Protein AF-A0A356PAW9-F1 (afdb_monomer)

pLDDT: mean 76.24, std 11.35, range [52.81, 92.94]

Mean predicted aligned error: 7.96 Å

Structure (mmCIF, N/CA/C/O backbone):
data_AF-A0A356PAW9-F1
#
_entry.id   AF-A0A356PAW9-F1
#
loop_
_atom_site.group_PDB
_atom_site.id
_atom_site.type_symbol
_atom_site.label_atom_id
_atom_site.label_alt_id
_atom_site.label_comp_id
_atom_site.label_asym_id
_atom_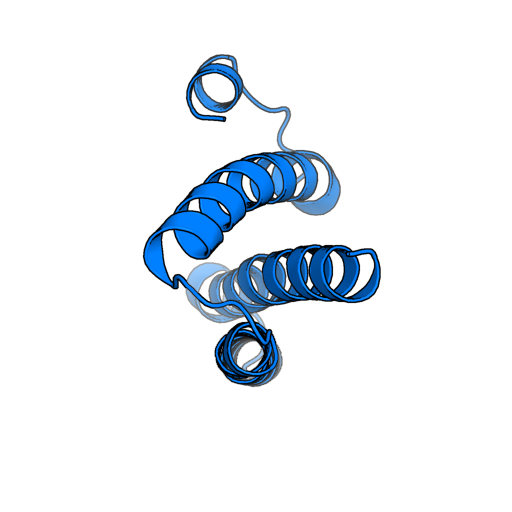site.label_entity_id
_atom_site.label_seq_id
_atom_site.pdbx_PDB_ins_code
_atom_site.Cartn_x
_atom_site.Cartn_y
_atom_site.Cartn_z
_atom_site.occupancy
_atom_site.B_iso_or_equiv
_atom_site.auth_seq_id
_atom_site.auth_comp_id
_atom_site.auth_asym_id
_atom_site.auth_atom_id
_atom_site.pdbx_PDB_model_num
ATOM 1 N N . MET A 1 1 ? -16.300 -4.286 16.687 1.00 59.59 1 MET A N 1
ATOM 2 C CA . MET A 1 1 ? -14.820 -4.290 16.702 1.00 59.59 1 MET A CA 1
ATOM 3 C C . MET A 1 1 ? -14.227 -5.077 15.535 1.00 59.59 1 MET A C 1
ATOM 5 O O . MET A 1 1 ? -13.576 -4.454 14.716 1.00 59.59 1 MET A O 1
ATOM 9 N N . ILE A 1 2 ? -14.522 -6.373 15.366 1.00 62.03 2 ILE A N 1
ATOM 10 C CA . ILE A 1 2 ? -13.950 -7.205 14.278 1.00 62.03 2 ILE A CA 1
ATOM 11 C C . ILE A 1 2 ? -14.202 -6.628 12.870 1.00 62.03 2 ILE A C 1
ATOM 13 O O . ILE A 1 2 ? -13.271 -6.514 12.084 1.00 62.03 2 ILE A O 1
ATOM 17 N N . LYS A 1 3 ? -15.426 -6.163 12.569 1.00 67.12 3 LYS A N 1
ATOM 18 C CA . LYS A 1 3 ? -15.745 -5.522 11.274 1.00 67.12 3 LYS A CA 1
ATOM 19 C C . LYS A 1 3 ? -14.877 -4.298 10.971 1.00 67.12 3 LYS A C 1
ATOM 21 O O . LYS A 1 3 ? -14.509 -4.085 9.825 1.00 67.12 3 LYS A O 1
ATOM 26 N N . ALA A 1 4 ? -14.553 -3.507 11.993 1.00 68.81 4 ALA A N 1
ATOM 27 C CA . ALA A 1 4 ? -13.693 -2.350 11.813 1.00 68.81 4 ALA A CA 1
ATOM 28 C C . ALA A 1 4 ? -12.278 -2.804 11.460 1.00 68.81 4 ALA A C 1
ATOM 30 O O . ALA A 1 4 ? -11.757 -2.344 10.457 1.00 68.81 4 ALA A O 1
ATOM 31 N N . ILE A 1 5 ? -11.708 -3.749 12.219 1.00 71.12 5 ILE A N 1
ATOM 32 C CA . ILE A 1 5 ? -10.355 -4.297 11.999 1.00 71.12 5 ILE A CA 1
ATOM 33 C C . ILE A 1 5 ? -10.212 -4.890 10.589 1.00 71.12 5 ILE A C 1
ATOM 35 O O . ILE A 1 5 ? -9.216 -4.652 9.916 1.00 71.12 5 ILE A O 1
ATOM 39 N N . VAL A 1 6 ? -11.226 -5.605 10.100 1.00 76.06 6 VAL A N 1
ATOM 40 C CA . VAL A 1 6 ? -11.215 -6.141 8.729 1.00 76.06 6 VAL A CA 1
ATOM 41 C C . VAL A 1 6 ? -11.218 -5.016 7.689 1.00 76.06 6 VAL A C 1
ATOM 43 O O . VAL A 1 6 ? -10.440 -5.063 6.741 1.00 76.06 6 VAL A O 1
ATOM 46 N N . LEU A 1 7 ? -12.036 -3.975 7.884 1.00 76.44 7 LEU A N 1
ATOM 47 C CA . LEU A 1 7 ? -12.028 -2.792 7.014 1.00 76.44 7 LEU A CA 1
ATOM 48 C C . LEU A 1 7 ? -10.693 -2.032 7.085 1.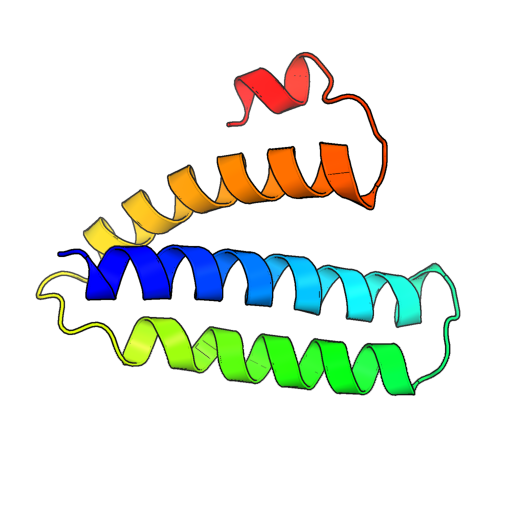00 76.44 7 LEU A C 1
ATOM 50 O O . LEU A 1 7 ? -10.247 -1.531 6.061 1.00 76.44 7 LEU A O 1
ATOM 54 N N . PHE A 1 8 ? -10.035 -2.000 8.250 1.00 76.38 8 PHE A N 1
ATOM 55 C CA . PHE A 1 8 ? -8.703 -1.410 8.426 1.00 76.38 8 PHE A CA 1
ATOM 56 C C . PHE A 1 8 ? -7.659 -2.108 7.552 1.00 76.38 8 PHE A C 1
ATOM 58 O O . PHE A 1 8 ? -6.942 -1.453 6.802 1.00 76.38 8 PHE A O 1
ATOM 65 N N . VAL A 1 9 ? -7.593 -3.439 7.625 1.00 79.56 9 VAL A N 1
ATOM 66 C CA . VAL A 1 9 ? -6.618 -4.221 6.852 1.00 79.56 9 VAL A CA 1
ATOM 67 C C . VAL A 1 9 ? -6.909 -4.124 5.355 1.00 79.56 9 VAL A C 1
ATOM 69 O O . VAL A 1 9 ? -5.989 -3.942 4.563 1.00 79.56 9 VAL A O 1
ATOM 72 N N . LEU A 1 10 ? -8.185 -4.178 4.959 1.00 82.06 10 LEU A N 1
ATOM 73 C CA . LEU A 1 10 ? -8.583 -4.003 3.561 1.00 82.06 10 LEU A CA 1
ATOM 74 C C . LEU A 1 10 ? -8.234 -2.611 3.026 1.00 82.06 10 LEU A C 1
ATOM 76 O O . LEU A 1 10 ? -7.748 -2.513 1.904 1.00 82.06 10 LEU A O 1
ATOM 80 N N . ALA A 1 11 ? -8.437 -1.554 3.818 1.00 83.56 11 ALA A N 1
ATOM 81 C CA . ALA A 1 11 ? -8.025 -0.201 3.453 1.00 83.56 11 ALA A CA 1
ATOM 82 C C . ALA A 1 11 ? -6.503 -0.112 3.270 1.00 83.56 11 ALA A C 1
ATOM 84 O O . ALA A 1 11 ? -6.051 0.404 2.254 1.00 83.56 11 ALA A O 1
ATOM 85 N N . GLY A 1 12 ? -5.725 -0.685 4.195 1.00 83.62 12 GLY A N 1
ATOM 86 C CA . GLY A 1 12 ? -4.262 -0.753 4.104 1.00 83.62 12 GLY A CA 1
ATOM 87 C C . GLY A 1 12 ? -3.758 -1.440 2.843 1.00 83.62 12 GLY A C 1
ATOM 88 O O . GLY A 1 12 ? -2.938 -0.890 2.110 1.00 83.62 12 GLY A O 1
ATOM 89 N N . LEU A 1 13 ? -4.298 -2.621 2.547 1.00 83.88 13 LEU A N 1
ATOM 90 C CA . LEU A 1 13 ? -3.936 -3.370 1.346 1.00 83.88 13 LEU A CA 1
ATOM 91 C C . LEU A 1 13 ? -4.365 -2.648 0.064 1.00 83.88 13 LEU A C 1
ATOM 93 O O . LEU A 1 13 ? -3.632 -2.678 -0.922 1.00 83.88 13 LEU A O 1
ATOM 97 N N . ALA A 1 14 ? -5.529 -1.994 0.068 1.00 86.69 14 ALA A N 1
ATOM 98 C CA . ALA A 1 14 ? -6.003 -1.223 -1.074 1.00 86.69 14 ALA A CA 1
ATOM 99 C C . ALA A 1 14 ? -5.129 0.015 -1.326 1.00 86.69 14 ALA A C 1
ATOM 101 O O . ALA A 1 14 ? -4.749 0.266 -2.464 1.00 86.69 14 ALA A O 1
ATOM 102 N N . GLU A 1 15 ? -4.754 0.764 -0.291 1.00 86.31 15 GLU A N 1
ATOM 103 C CA . GLU A 1 15 ? -3.894 1.937 -0.456 1.00 86.31 15 GLU A CA 1
ATOM 104 C C . GLU A 1 15 ? -2.496 1.548 -0.957 1.00 86.31 15 GLU A C 1
ATOM 106 O O . GLU A 1 15 ? -2.050 2.055 -1.988 1.00 86.31 15 GLU A O 1
ATOM 111 N N . ILE A 1 16 ? -1.832 0.596 -0.290 1.00 85.81 16 ILE A N 1
ATOM 112 C CA . ILE A 1 16 ? -0.473 0.175 -0.659 1.00 85.81 16 ILE A CA 1
ATOM 113 C C . ILE A 1 16 ? -0.476 -0.517 -2.027 1.00 85.81 16 ILE A C 1
ATOM 115 O O . ILE A 1 16 ? 0.340 -0.195 -2.890 1.00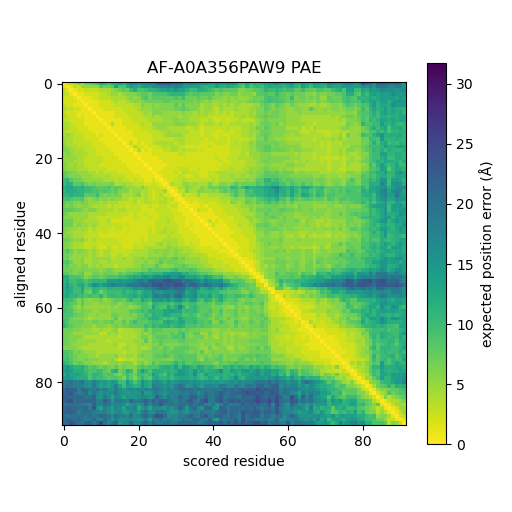 85.81 16 ILE A O 1
ATOM 119 N N . GLY A 1 17 ? -1.419 -1.433 -2.264 1.00 85.31 17 GLY A N 1
ATOM 120 C CA . GLY A 1 17 ? -1.537 -2.146 -3.534 1.00 85.31 17 GLY A CA 1
ATOM 121 C C . GLY A 1 17 ? -1.929 -1.233 -4.696 1.00 85.31 17 GLY A C 1
ATOM 122 O O . GLY A 1 17 ? -1.353 -1.331 -5.779 1.00 85.31 17 GLY A O 1
ATOM 123 N N . GLY A 1 18 ? -2.861 -0.304 -4.475 1.00 87.88 18 GLY A N 1
ATOM 124 C CA . GLY A 1 18 ? -3.261 0.693 -5.465 1.00 87.88 18 GLY A CA 1
ATOM 125 C C . GLY A 1 18 ? -2.114 1.640 -5.822 1.00 87.88 18 GLY A C 1
ATOM 126 O O . GLY A 1 18 ? -1.834 1.851 -7.004 1.00 87.88 18 GLY A O 1
ATOM 127 N N . GLY A 1 19 ? -1.391 2.136 -4.812 1.00 88.75 19 GLY A N 1
ATOM 128 C CA . GLY A 1 19 ? -0.189 2.951 -4.994 1.00 88.75 19 GLY A CA 1
ATOM 129 C C . GLY A 1 19 ? 0.923 2.205 -5.735 1.00 88.75 19 GLY A C 1
ATOM 130 O O . GLY A 1 19 ? 1.506 2.748 -6.674 1.00 88.75 19 GLY A O 1
ATOM 131 N N . TYR A 1 20 ? 1.165 0.938 -5.389 1.00 86.44 20 TYR A N 1
ATOM 132 C CA . TYR A 1 20 ? 2.153 0.087 -6.054 1.00 86.44 20 TYR A CA 1
ATOM 133 C C . TYR A 1 20 ? 1.826 -0.145 -7.537 1.00 86.44 20 TYR A C 1
ATOM 135 O O . TYR A 1 20 ? 2.706 -0.055 -8.388 1.00 86.44 20 TYR A O 1
ATOM 143 N N . LEU A 1 21 ? 0.559 -0.373 -7.891 1.00 86.06 21 LEU A N 1
ATOM 144 C CA . LEU A 1 21 ? 0.152 -0.537 -9.292 1.00 86.06 21 LEU A CA 1
ATOM 145 C C . LEU A 1 21 ? 0.340 0.746 -10.118 1.00 86.06 21 LEU A C 1
ATOM 147 O O . LEU A 1 21 ? 0.758 0.676 -11.277 1.00 86.06 21 LEU A O 1
ATOM 151 N N . ILE A 1 22 ? 0.087 1.919 -9.527 1.00 88.44 22 ILE A N 1
ATOM 152 C CA . ILE A 1 22 ? 0.397 3.201 -10.175 1.00 88.44 22 ILE A CA 1
ATOM 153 C C . ILE A 1 22 ? 1.910 3.404 -10.297 1.00 88.44 22 ILE A C 1
ATOM 155 O O . ILE A 1 22 ? 2.376 3.859 -11.342 1.00 88.44 22 ILE A O 1
ATOM 159 N N . TRP A 1 23 ? 2.684 3.030 -9.275 1.00 86.19 23 TRP A N 1
ATOM 160 C CA . TRP A 1 23 ? 4.145 3.052 -9.335 1.00 86.19 23 TRP A CA 1
ATOM 161 C C . TRP A 1 23 ? 4.659 2.194 -10.492 1.00 86.19 23 TRP A C 1
ATOM 163 O O . TRP A 1 23 ? 5.425 2.683 -11.315 1.00 86.19 23 TRP A O 1
ATOM 173 N N . LEU A 1 24 ? 4.183 0.956 -10.621 1.00 86.62 24 LEU A N 1
ATOM 174 C CA . LEU A 1 24 ? 4.515 0.065 -11.733 1.00 86.62 24 LEU A CA 1
ATOM 175 C C . LEU A 1 24 ? 4.198 0.695 -13.098 1.00 86.62 24 LEU A C 1
ATOM 177 O O . LEU A 1 24 ? 4.998 0.616 -14.030 1.00 86.62 24 LEU A O 1
ATOM 181 N N . TRP A 1 25 ? 3.046 1.353 -13.230 1.00 88.38 25 TRP A N 1
ATOM 182 C CA . TRP A 1 25 ? 2.676 2.027 -14.472 1.00 88.38 25 TRP A CA 1
ATOM 183 C C . TRP A 1 25 ? 3.608 3.205 -14.804 1.00 88.38 25 TRP A C 1
ATOM 185 O O . TRP A 1 25 ? 4.144 3.264 -15.910 1.00 88.38 25 TRP A O 1
ATOM 195 N N . LEU A 1 26 ? 3.839 4.117 -13.854 1.00 87.69 26 LEU A N 1
ATOM 196 C CA . LEU A 1 26 ? 4.587 5.357 -14.094 1.00 87.69 26 LEU A CA 1
ATOM 197 C C . LEU A 1 26 ? 6.112 5.183 -14.068 1.00 87.69 26 LEU A C 1
ATOM 199 O O . LEU A 1 26 ? 6.813 5.847 -14.827 1.00 87.69 26 LEU A O 1
ATOM 203 N N . ARG A 1 27 ? 6.640 4.335 -13.178 1.00 87.19 27 ARG A N 1
ATOM 204 C CA . ARG A 1 27 ? 8.087 4.151 -12.956 1.00 87.19 27 ARG A CA 1
ATOM 205 C C . ARG A 1 27 ? 8.667 2.975 -13.732 1.00 87.19 27 ARG A C 1
ATOM 207 O O . ARG A 1 27 ? 9.805 3.074 -14.173 1.00 87.19 27 ARG A O 1
ATOM 214 N N . GLU A 1 28 ? 7.912 1.891 -13.915 1.00 85.94 28 GLU A N 1
ATOM 215 C CA . GLU A 1 28 ? 8.380 0.695 -14.640 1.00 85.94 28 GLU A CA 1
ATOM 216 C C . GLU A 1 28 ? 7.843 0.592 -16.076 1.00 85.94 28 GLU A C 1
ATOM 218 O O . GLU A 1 28 ? 8.053 -0.424 -16.738 1.00 85.94 28 GLU A O 1
ATOM 223 N N . ALA A 1 29 ? 7.143 1.621 -16.572 1.00 86.62 29 ALA A N 1
ATOM 224 C CA . ALA A 1 29 ? 6.533 1.636 -17.906 1.00 86.62 29 ALA A CA 1
ATOM 225 C C . ALA A 1 29 ? 5.642 0.404 -18.183 1.00 86.62 29 ALA A C 1
ATOM 227 O O . ALA A 1 29 ? 5.538 -0.079 -19.315 1.00 86.62 29 ALA A O 1
ATOM 228 N N . ARG A 1 30 ? 4.990 -0.125 -17.138 1.00 85.75 30 ARG A N 1
ATOM 229 C CA . ARG A 1 30 ? 4.020 -1.220 -17.266 1.00 85.75 30 ARG A CA 1
ATOM 230 C C . ARG A 1 30 ? 2.780 -0.757 -18.047 1.00 85.75 30 ARG A C 1
ATOM 232 O O . ARG A 1 30 ? 2.560 0.440 -18.208 1.00 85.75 30 ARG A O 1
ATOM 239 N N . PRO A 1 31 ? 1.940 -1.681 -18.548 1.00 89.38 31 PRO A N 1
ATOM 240 C CA . PRO A 1 31 ? 0.757 -1.327 -19.332 1.00 89.38 31 PRO A CA 1
ATOM 241 C C . PRO A 1 31 ? -0.199 -0.383 -18.589 1.00 89.38 31 PRO A C 1
ATOM 243 O O . PRO A 1 31 ? -0.397 -0.531 -17.384 1.00 89.38 31 PRO A O 1
ATOM 246 N N . LEU A 1 32 ? -0.875 0.510 -19.324 1.00 89.62 32 LEU A N 1
ATOM 247 C CA . LEU A 1 32 ? -1.845 1.493 -18.799 1.00 89.62 32 LEU A CA 1
ATOM 248 C C . LEU A 1 32 ? -2.910 0.882 -17.870 1.00 89.62 32 LEU A C 1
ATOM 250 O O . LEU A 1 32 ? -3.340 1.509 -16.905 1.00 89.62 32 LEU A O 1
ATOM 254 N N . TRP A 1 33 ? -3.299 -0.365 -18.135 1.00 89.06 33 TRP A N 1
ATOM 255 C CA . TRP A 1 33 ? -4.205 -1.154 -17.300 1.00 89.06 33 TRP A CA 1
ATOM 256 C C . TRP A 1 33 ? -3.784 -1.203 -15.821 1.00 89.06 33 TRP A C 1
ATOM 258 O O . TRP A 1 33 ? -4.647 -1.090 -14.957 1.00 89.06 33 TRP A O 1
ATOM 268 N N . TYR A 1 34 ? -2.483 -1.275 -15.514 1.00 87.38 34 TYR A N 1
ATOM 269 C CA . TYR A 1 34 ? -1.990 -1.244 -14.131 1.00 87.38 34 TYR A CA 1
ATOM 270 C C . TYR A 1 34 ? -2.338 0.081 -13.445 1.00 87.38 34 TYR A C 1
ATOM 272 O O . TYR A 1 34 ? -2.840 0.077 -12.324 1.00 87.38 34 TYR A O 1
ATOM 280 N N . GLY A 1 35 ? -2.159 1.207 -14.141 1.00 88.19 35 GLY A N 1
ATOM 281 C CA . GLY A 1 35 ? -2.533 2.528 -13.636 1.00 88.19 35 GLY A CA 1
ATOM 282 C C . GLY A 1 35 ? -4.042 2.673 -13.431 1.00 88.19 35 GLY A C 1
ATOM 283 O O . GLY A 1 35 ? -4.473 3.203 -12.410 1.00 88.19 35 GLY A O 1
ATOM 284 N N . ILE A 1 36 ? -4.852 2.144 -14.356 1.00 91.75 36 ILE A N 1
ATOM 285 C CA . ILE A 1 36 ? -6.322 2.179 -14.261 1.00 91.75 36 ILE A CA 1
ATOM 286 C C . ILE A 1 36 ? -6.816 1.360 -13.063 1.00 91.75 36 ILE A C 1
ATOM 288 O O . ILE A 1 36 ? -7.619 1.860 -12.276 1.00 91.75 36 ILE A O 1
ATOM 292 N N . ILE A 1 37 ? -6.322 0.129 -12.885 1.00 91.94 37 ILE A N 1
ATOM 293 C CA . ILE A 1 37 ? -6.675 -0.678 -11.709 1.00 91.94 37 ILE A CA 1
ATOM 294 C C . ILE A 1 37 ? -6.191 0.005 -10.435 1.00 91.94 37 ILE A C 1
ATOM 296 O O . ILE A 1 37 ? -6.951 0.092 -9.476 1.00 91.94 37 ILE A O 1
ATOM 300 N N . GLY A 1 38 ? -4.944 0.486 -10.414 1.00 90.31 38 GLY A N 1
ATOM 301 C CA . GLY A 1 38 ? -4.370 1.152 -9.249 1.00 90.31 38 GLY A CA 1
ATOM 302 C C . GLY A 1 38 ? -5.212 2.351 -8.818 1.00 90.31 38 GLY A C 1
ATOM 303 O O . GLY A 1 38 ? -5.584 2.456 -7.653 1.00 90.31 38 GLY A O 1
ATOM 304 N N . GLY A 1 39 ? -5.622 3.190 -9.773 1.00 89.88 39 GLY A N 1
ATOM 305 C CA . GLY A 1 39 ? -6.521 4.319 -9.529 1.00 89.88 39 GLY A CA 1
ATOM 306 C C . GLY A 1 39 ? -7.913 3.901 -9.049 1.00 89.88 39 GLY A C 1
ATOM 307 O O . GLY A 1 39 ? -8.463 4.519 -8.134 1.00 89.88 39 GLY A O 1
ATOM 308 N N . LEU A 1 40 ? -8.478 2.826 -9.608 1.00 92.94 40 LEU A N 1
ATOM 309 C CA . LEU A 1 40 ? -9.761 2.288 -9.152 1.00 92.94 40 LEU A CA 1
ATOM 310 C C . LEU A 1 40 ? -9.669 1.780 -7.707 1.00 92.94 40 LEU A C 1
ATOM 312 O O . LEU A 1 40 ? -10.530 2.098 -6.889 1.00 92.94 40 LEU A O 1
ATOM 316 N N . ILE A 1 41 ? -8.607 1.047 -7.371 1.00 89.88 41 ILE A N 1
ATOM 317 C CA . ILE A 1 41 ? -8.364 0.546 -6.015 1.00 89.88 41 ILE A CA 1
ATOM 318 C C . ILE A 1 41 ? -8.169 1.711 -5.038 1.00 89.88 41 ILE A C 1
ATOM 320 O O . ILE A 1 41 ? -8.752 1.683 -3.957 1.00 89.88 41 ILE A O 1
ATOM 324 N N . LEU A 1 42 ? -7.435 2.761 -5.418 1.00 88.69 42 LEU A N 1
ATOM 325 C CA . LEU A 1 42 ? -7.276 3.966 -4.592 1.00 88.69 42 LEU A CA 1
ATOM 326 C C . LEU A 1 42 ? -8.605 4.705 -4.372 1.00 88.69 42 LEU A C 1
ATOM 328 O O . LEU A 1 42 ? -8.875 5.199 -3.278 1.00 88.69 42 LEU A O 1
ATOM 332 N N . THR A 1 43 ? -9.475 4.730 -5.383 1.00 89.00 43 THR A N 1
ATOM 333 C CA . THR A 1 43 ? -10.830 5.289 -5.250 1.00 89.00 43 THR A CA 1
ATOM 334 C C . THR A 1 43 ? -11.661 4.477 -4.256 1.00 89.00 43 THR A C 1
ATOM 336 O O . THR A 1 43 ? -12.314 5.042 -3.380 1.00 89.00 43 THR A O 1
ATOM 339 N N . VAL A 1 44 ? -11.603 3.143 -4.346 1.00 87.19 44 VAL A N 1
ATOM 340 C CA . VAL A 1 44 ? -12.277 2.236 -3.404 1.00 87.19 44 VAL A CA 1
ATOM 341 C C . VAL A 1 44 ? -11.714 2.400 -1.992 1.00 87.19 44 VAL A C 1
ATOM 343 O O . VAL A 1 44 ? -12.490 2.464 -1.040 1.00 87.19 44 VAL A O 1
ATOM 346 N N . TYR A 1 45 ? -10.394 2.539 -1.852 1.00 85.62 45 TYR A N 1
ATOM 347 C CA . TYR A 1 45 ? -9.743 2.843 -0.581 1.00 85.62 45 TYR A CA 1
ATOM 348 C C . TYR A 1 45 ? -10.343 4.090 0.067 1.00 85.62 45 TYR A C 1
ATOM 350 O O . TYR A 1 45 ? -10.754 4.003 1.216 1.00 85.62 45 TYR A O 1
ATOM 358 N N . GLY A 1 46 ? -10.492 5.203 -0.658 1.00 79.94 46 GLY A N 1
ATOM 359 C CA . GLY A 1 46 ? -11.063 6.435 -0.098 1.00 79.94 46 GLY A CA 1
ATOM 360 C C . GLY A 1 46 ? -12.494 6.275 0.439 1.00 79.94 46 GLY A C 1
ATOM 361 O O . GLY A 1 46 ? -12.907 7.004 1.338 1.00 79.94 46 GLY A O 1
ATOM 362 N N . ILE A 1 47 ? -13.243 5.287 -0.059 1.00 82.62 47 ILE A N 1
ATOM 363 C CA . ILE A 1 47 ? -14.612 4.988 0.378 1.00 82.62 47 ILE A CA 1
ATOM 364 C C . ILE A 1 47 ? -14.616 4.114 1.644 1.00 82.62 47 ILE A C 1
ATOM 366 O O . ILE A 1 47 ? -15.489 4.276 2.497 1.00 82.62 47 ILE A O 1
ATOM 370 N N . ILE A 1 48 ? -13.646 3.215 1.826 1.00 79.62 48 ILE A N 1
ATOM 371 C CA . ILE A 1 48 ? -13.634 2.244 2.936 1.00 79.62 48 ILE A CA 1
ATOM 372 C C . ILE A 1 48 ? -13.655 2.910 4.334 1.00 79.62 48 ILE A C 1
ATOM 374 O O . ILE A 1 48 ? -14.490 2.508 5.153 1.00 79.62 48 ILE A O 1
ATOM 378 N N . PRO A 1 49 ? -12.836 3.940 4.640 1.00 72.19 49 PRO A N 1
ATOM 379 C CA . PRO A 1 49 ? -12.880 4.645 5.921 1.00 72.19 49 PRO A CA 1
ATOM 380 C C . PRO A 1 49 ? -14.231 5.309 6.201 1.00 72.19 49 PRO A C 1
ATOM 382 O O . PRO A 1 49 ? -14.655 5.366 7.353 1.00 72.19 49 PRO A O 1
ATOM 385 N N . THR A 1 50 ? -14.948 5.755 5.161 1.00 76.00 50 THR A N 1
ATOM 386 C CA . THR A 1 50 ? -16.263 6.408 5.312 1.00 76.00 50 THR A CA 1
ATOM 387 C C . THR A 1 50 ? -17.347 5.449 5.808 1.00 76.00 50 THR A C 1
ATOM 389 O O . THR A 1 50 ? -18.322 5.870 6.428 1.00 76.00 50 THR A O 1
ATOM 392 N N . LEU A 1 51 ? -17.163 4.141 5.596 1.00 74.56 51 LEU A N 1
ATOM 393 C CA . LEU A 1 51 ? -18.092 3.104 6.046 1.00 74.56 51 LEU A CA 1
ATOM 394 C C . LEU A 1 51 ? -17.935 2.768 7.535 1.00 74.56 51 LEU A C 1
ATOM 396 O O . LEU A 1 51 ? -18.761 2.045 8.104 1.00 74.56 51 LEU A O 1
ATOM 400 N N . GLN A 1 52 ? -16.894 3.276 8.196 1.00 68.19 52 GLN A N 1
ATOM 401 C CA . GLN A 1 52 ? -16.703 3.047 9.617 1.00 68.19 52 GLN A CA 1
ATOM 402 C C . GLN A 1 52 ? -17.515 4.030 10.466 1.00 68.19 52 GLN A C 1
ATOM 404 O O . GLN A 1 52 ? -17.268 5.232 10.498 1.00 68.19 52 GLN A O 1
ATOM 409 N N . LYS A 1 53 ? -18.463 3.495 11.242 1.00 64.00 53 LYS A N 1
ATOM 410 C CA . LYS A 1 53 ? -19.220 4.257 12.243 1.00 64.00 53 LYS A CA 1
ATOM 411 C C . LYS A 1 53 ? -18.385 4.446 13.513 1.00 64.00 53 LYS A C 1
ATOM 413 O O . LYS A 1 53 ? -18.552 3.692 14.471 1.00 64.00 53 LYS A O 1
ATOM 418 N N . PHE A 1 54 ? -17.485 5.427 13.519 1.00 64.12 54 PHE A N 1
ATOM 419 C CA . PHE A 1 54 ? -16.742 5.819 14.720 1.00 64.12 54 PHE A CA 1
ATOM 420 C C . PHE A 1 54 ? -17.030 7.270 15.135 1.00 64.12 54 PHE A C 1
ATOM 422 O O . PHE A 1 54 ? -17.160 8.135 14.275 1.00 64.12 54 PHE A O 1
ATOM 429 N N . PRO A 1 55 ? -17.093 7.559 16.448 1.00 61.19 55 PRO A N 1
ATOM 430 C CA . PRO A 1 55 ? -17.474 8.876 16.959 1.00 61.19 55 PRO A CA 1
ATOM 431 C C . PRO A 1 55 ? -16.369 9.942 16.871 1.00 61.19 55 PRO A C 1
ATOM 433 O O . PRO A 1 55 ? -16.659 11.110 17.098 1.00 61.19 55 PRO A O 1
ATOM 436 N N . ASN A 1 56 ? -15.109 9.578 16.591 1.00 67.88 56 ASN A N 1
ATOM 437 C CA . ASN A 1 56 ? -13.992 10.529 16.630 1.00 67.88 56 ASN A CA 1
ATOM 438 C C . ASN A 1 56 ? -12.951 10.240 15.534 1.00 67.88 56 ASN A C 1
ATOM 440 O O . ASN A 1 56 ? -12.102 9.362 15.691 1.00 67.88 56 ASN A O 1
ATOM 444 N N . PHE A 1 57 ? -13.026 10.979 14.424 1.00 67.31 57 PHE A N 1
ATOM 445 C CA . PHE A 1 57 ? -12.222 10.771 13.210 1.00 67.31 57 PHE A CA 1
ATOM 446 C C . PHE A 1 57 ? -10.709 10.737 13.486 1.00 67.31 57 PHE A C 1
ATOM 448 O O . PHE A 1 57 ? -10.025 9.805 13.069 1.00 67.31 57 PHE A O 1
ATOM 455 N N . GLY A 1 58 ? -10.196 11.692 14.270 1.00 64.62 58 GLY A N 1
ATOM 456 C CA . GLY A 1 58 ? -8.753 11.839 14.503 1.00 64.62 58 GLY A CA 1
ATOM 457 C C . GLY A 1 58 ? -8.110 10.657 15.234 1.00 64.62 58 GLY A C 1
ATOM 458 O O . GLY A 1 58 ? -7.026 10.222 14.864 1.00 64.62 58 GLY A O 1
ATOM 459 N N . ARG A 1 59 ? -8.798 10.078 16.225 1.00 69.69 59 ARG A N 1
ATOM 460 C CA . ARG A 1 59 ? -8.278 8.937 17.005 1.00 69.69 59 ARG A CA 1
ATOM 461 C C . ARG A 1 59 ? -8.236 7.641 16.198 1.00 69.69 59 ARG A C 1
ATOM 463 O O . ARG A 1 59 ? -7.376 6.790 16.412 1.00 69.69 59 ARG A O 1
ATOM 470 N N . VAL A 1 60 ? -9.190 7.493 15.286 1.00 68.00 60 VAL A N 1
ATOM 471 C CA . VAL A 1 60 ? -9.260 6.352 14.377 1.00 68.00 60 VAL A CA 1
ATOM 472 C C . VAL A 1 60 ? -8.149 6.485 13.340 1.00 68.00 60 VAL A C 1
ATOM 474 O O . VAL A 1 60 ? -7.418 5.524 13.135 1.00 68.00 60 VAL A O 1
ATOM 477 N N . TYR A 1 61 ? -7.948 7.679 12.770 1.00 68.00 61 TYR A N 1
ATOM 478 C CA . TYR A 1 61 ? -6.878 7.938 11.800 1.00 68.00 61 TYR A CA 1
ATOM 479 C C . TYR A 1 61 ? -5.466 7.785 12.388 1.00 68.00 61 TYR A C 1
ATOM 481 O O . TYR A 1 61 ? -4.577 7.248 11.732 1.00 68.00 61 TYR A O 1
ATOM 489 N N . SER A 1 62 ? -5.250 8.164 13.651 1.00 71.44 62 SER A N 1
ATOM 490 C CA . SER A 1 62 ? -3.967 7.912 14.322 1.00 71.44 62 SER A CA 1
ATOM 491 C C . SER A 1 62 ? -3.694 6.417 14.530 1.00 71.44 62 SER A C 1
ATOM 493 O O . SER A 1 62 ? -2.559 5.974 14.393 1.00 71.44 62 SER A O 1
ATOM 495 N N . ALA A 1 63 ? -4.731 5.622 14.820 1.00 72.88 63 ALA A N 1
ATOM 496 C CA . ALA A 1 63 ? -4.602 4.168 14.906 1.00 72.88 63 ALA A CA 1
ATOM 497 C C . ALA A 1 63 ? -4.437 3.517 13.518 1.00 72.88 63 ALA A C 1
ATOM 499 O O . ALA A 1 63 ? -3.695 2.545 13.394 1.00 72.88 63 ALA A O 1
ATOM 500 N N . TYR A 1 6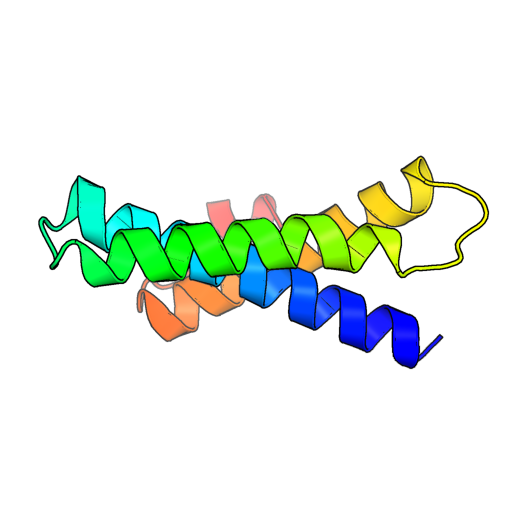4 ? -5.080 4.073 12.477 1.00 70.94 64 TYR A N 1
ATOM 501 C CA . TYR A 1 64 ? -4.852 3.698 11.075 1.00 70.94 64 TYR A CA 1
ATOM 502 C C . TYR A 1 64 ? -3.374 3.821 10.727 1.00 70.94 64 TYR A C 1
ATOM 504 O O . TYR A 1 64 ? -2.809 2.854 10.232 1.00 70.94 64 TYR A O 1
ATOM 512 N N . GLY A 1 65 ? -2.757 4.965 11.041 1.00 73.25 65 GLY A N 1
ATOM 513 C CA . GLY A 1 65 ? -1.356 5.241 10.725 1.00 73.25 65 GLY A CA 1
ATOM 514 C C . GLY A 1 65 ? -0.400 4.150 11.208 1.00 73.25 65 GLY A C 1
ATOM 515 O O . GLY A 1 65 ? 0.369 3.630 10.411 1.00 73.25 65 GLY A O 1
ATOM 516 N N . GLY A 1 66 ? -0.502 3.722 12.470 1.00 77.88 66 GLY A N 1
ATOM 517 C CA . GLY A 1 66 ? 0.372 2.665 13.003 1.00 77.88 66 GLY A CA 1
ATOM 518 C C . GLY A 1 66 ? 0.193 1.311 12.301 1.00 77.88 66 GLY A C 1
ATOM 519 O O . GLY A 1 66 ? 1.163 0.661 11.922 1.00 77.88 66 GLY A O 1
ATOM 520 N N . VAL A 1 67 ? -1.055 0.898 12.054 1.00 77.44 67 VAL A N 1
ATOM 521 C CA . VAL A 1 67 ? -1.349 -0.355 11.330 1.00 77.44 67 VAL A CA 1
ATOM 522 C C . VAL A 1 67 ? -0.857 -0.285 9.883 1.00 77.44 67 VAL A C 1
ATOM 524 O O . VAL A 1 67 ? -0.377 -1.278 9.337 1.00 77.44 67 VAL A O 1
ATOM 527 N N . PHE A 1 68 ? -0.946 0.897 9.279 1.00 80.62 68 PHE A N 1
ATOM 528 C CA . PHE A 1 68 ? -0.458 1.171 7.939 1.00 80.62 68 PHE A CA 1
ATOM 529 C C . PHE A 1 68 ? 1.043 0.982 7.806 1.00 80.62 68 PHE A C 1
ATOM 531 O O . PHE A 1 68 ? 1.478 0.385 6.825 1.00 80.62 68 PHE A O 1
ATOM 538 N N . ILE A 1 69 ? 1.826 1.438 8.785 1.00 79.00 69 ILE A N 1
ATOM 539 C CA . ILE A 1 69 ? 3.279 1.303 8.704 1.00 79.00 69 ILE A CA 1
ATOM 540 C C . ILE A 1 69 ? 3.689 -0.173 8.795 1.00 79.00 69 ILE A C 1
ATOM 542 O O . ILE A 1 69 ? 4.487 -0.639 7.982 1.00 79.00 69 ILE A O 1
ATOM 546 N N . ILE A 1 70 ? 3.062 -0.950 9.687 1.00 81.38 70 ILE A N 1
ATOM 547 C CA . ILE A 1 70 ? 3.289 -2.404 9.773 1.00 81.38 70 ILE A CA 1
ATOM 548 C C . ILE A 1 70 ? 2.911 -3.096 8.453 1.00 81.38 70 ILE A C 1
ATOM 550 O O . ILE A 1 70 ? 3.650 -3.949 7.961 1.00 81.38 70 ILE A O 1
ATOM 554 N N . LEU A 1 71 ? 1.775 -2.731 7.851 1.00 81.56 71 LEU A N 1
ATOM 555 C CA . LEU A 1 71 ? 1.345 -3.272 6.557 1.00 81.56 71 LEU A CA 1
ATOM 556 C C . LEU A 1 71 ? 2.294 -2.888 5.418 1.00 81.56 71 LEU A C 1
ATOM 558 O O . LEU A 1 71 ? 2.585 -3.736 4.577 1.00 81.56 71 LEU A O 1
ATOM 562 N N . ALA A 1 72 ? 2.799 -1.655 5.397 1.00 78.75 72 ALA A N 1
ATOM 563 C CA . ALA A 1 72 ? 3.761 -1.186 4.403 1.00 78.75 72 ALA A CA 1
ATOM 564 C C . ALA A 1 72 ? 5.092 -1.942 4.508 1.00 78.75 72 ALA A C 1
ATOM 566 O O . ALA A 1 72 ? 5.619 -2.388 3.490 1.00 78.75 72 ALA A O 1
ATOM 567 N N . LEU A 1 73 ? 5.577 -2.177 5.730 1.00 78.12 73 LEU A N 1
ATOM 568 C CA . LEU A 1 73 ? 6.738 -3.025 6.007 1.00 78.12 73 LEU A CA 1
ATOM 569 C C . LEU A 1 73 ? 6.541 -4.459 5.503 1.00 78.12 73 LEU A C 1
ATOM 571 O O . LEU A 1 73 ? 7.387 -4.988 4.783 1.00 78.12 73 LEU A O 1
ATOM 575 N N . LEU A 1 74 ? 5.412 -5.088 5.850 1.00 79.81 74 LEU A N 1
ATOM 576 C CA . LEU A 1 74 ? 5.095 -6.450 5.410 1.00 79.81 74 LEU A CA 1
ATOM 577 C C . LEU A 1 74 ? 4.961 -6.541 3.886 1.00 79.81 74 LEU A C 1
ATOM 579 O O . LEU A 1 74 ? 5.392 -7.526 3.288 1.00 79.81 74 LEU A O 1
ATOM 583 N N . TRP A 1 75 ? 4.391 -5.516 3.251 1.00 78.00 75 TRP A N 1
ATOM 584 C CA . TRP A 1 75 ? 4.271 -5.444 1.799 1.00 78.00 75 TRP A CA 1
A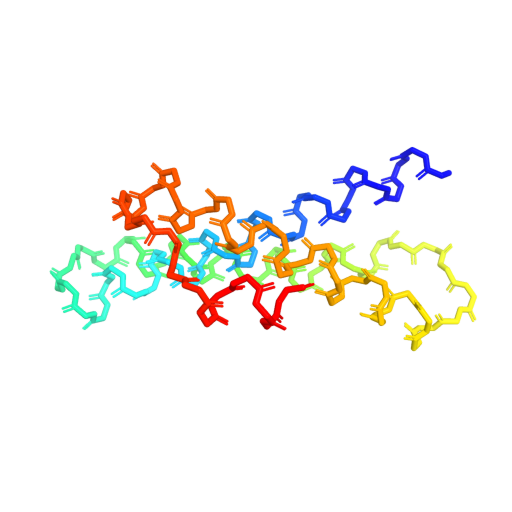TOM 585 C C . TRP A 1 75 ? 5.633 -5.275 1.120 1.00 78.00 75 TRP A C 1
ATOM 587 O O . TRP A 1 75 ? 5.926 -5.996 0.168 1.00 78.00 75 TRP A O 1
ATOM 597 N N . GLY A 1 76 ? 6.489 -4.378 1.620 1.00 73.56 76 GLY A N 1
ATOM 598 C CA . GLY A 1 76 ? 7.857 -4.201 1.124 1.00 73.56 76 GLY A CA 1
ATOM 599 C C . GLY A 1 76 ? 8.696 -5.473 1.270 1.00 73.56 76 GLY A C 1
ATOM 600 O O . GLY A 1 76 ? 9.397 -5.873 0.340 1.00 73.56 76 GLY A O 1
ATOM 601 N N . TRP A 1 77 ? 8.540 -6.177 2.393 1.00 67.81 77 TRP A N 1
ATOM 602 C CA . TRP A 1 77 ? 9.235 -7.438 2.630 1.00 67.81 77 TRP A CA 1
ATOM 603 C C . TRP A 1 77 ? 8.724 -8.575 1.731 1.00 67.81 77 TRP A C 1
ATOM 605 O O . TRP A 1 77 ? 9.520 -9.334 1.177 1.00 67.81 77 TRP A O 1
ATOM 615 N N . GLY A 1 78 ? 7.404 -8.691 1.5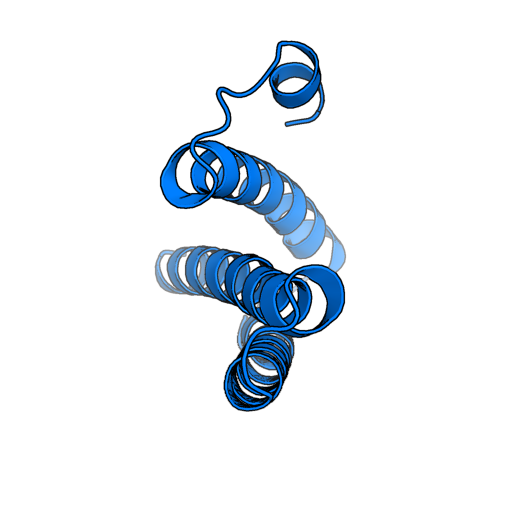60 1.00 68.56 78 GLY A N 1
ATOM 616 C CA . GLY A 1 78 ? 6.779 -9.788 0.818 1.00 68.56 78 GLY A CA 1
ATOM 617 C C . GLY A 1 78 ? 6.764 -9.607 -0.702 1.00 68.56 78 GLY A C 1
ATOM 618 O O . GLY A 1 78 ? 7.092 -10.541 -1.434 1.00 68.56 78 GLY A O 1
ATOM 619 N N . ILE A 1 79 ? 6.374 -8.425 -1.185 1.00 66.38 79 ILE A N 1
ATOM 620 C CA . ILE A 1 79 ? 6.182 -8.149 -2.619 1.00 66.38 79 ILE A CA 1
ATOM 621 C C . ILE A 1 79 ? 7.451 -7.582 -3.247 1.00 66.38 79 ILE A C 1
ATOM 623 O O . ILE A 1 79 ? 7.873 -8.068 -4.295 1.00 66.38 79 ILE A O 1
ATOM 627 N N . ASP A 1 80 ? 8.084 -6.606 -2.596 1.00 61.69 80 ASP A N 1
ATOM 628 C CA . ASP A 1 80 ? 9.281 -5.944 -3.137 1.00 61.69 80 ASP A CA 1
ATOM 629 C C . ASP A 1 80 ? 10.572 -6.742 -2.851 1.00 61.69 80 ASP A C 1
ATOM 631 O O . ASP A 1 80 ? 11.652 -6.394 -3.327 1.00 61.69 80 ASP A O 1
ATOM 635 N N . LYS A 1 81 ? 10.468 -7.840 -2.074 1.00 60.81 81 LYS A N 1
ATOM 636 C CA . LYS A 1 81 ? 11.571 -8.713 -1.610 1.00 60.81 81 LYS A CA 1
ATOM 637 C C . LYS A 1 81 ? 12.740 -7.952 -0.979 1.00 60.81 81 LYS A C 1
ATOM 639 O O . LYS A 1 81 ? 13.848 -8.483 -0.864 1.00 60.81 81 LYS A O 1
ATOM 644 N N . LYS A 1 82 ? 12.507 -6.710 -0.565 1.00 55.38 82 LYS A 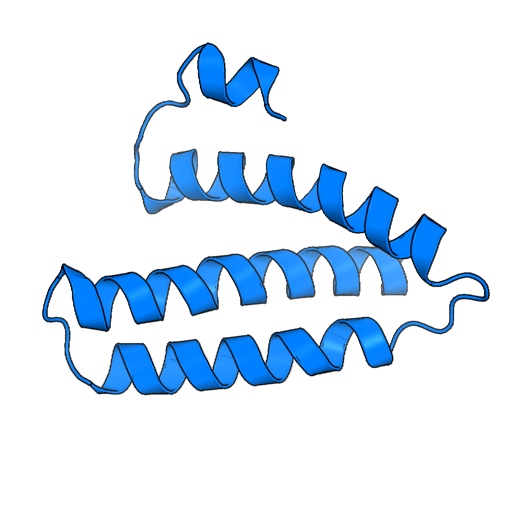N 1
ATOM 645 C CA . LYS A 1 82 ? 13.515 -5.858 0.041 1.00 55.38 82 LYS A CA 1
ATOM 646 C C . LYS A 1 82 ? 13.506 -6.155 1.531 1.00 55.38 82 LYS A C 1
ATOM 648 O O . LYS A 1 82 ? 12.475 -6.033 2.187 1.00 55.38 82 LYS A O 1
ATOM 653 N N . VAL A 1 83 ? 14.631 -6.640 2.046 1.00 53.31 83 VAL A N 1
ATOM 654 C CA . VAL A 1 83 ? 14.770 -6.919 3.478 1.00 53.31 83 VAL A CA 1
ATOM 655 C C . VAL A 1 83 ? 14.674 -5.573 4.206 1.00 53.31 83 VAL A C 1
ATOM 657 O O . VAL A 1 83 ? 15.436 -4.677 3.839 1.00 53.31 83 VAL A O 1
ATOM 660 N N . PRO A 1 84 ? 13.741 -5.400 5.160 1.00 56.53 84 PRO A N 1
ATOM 661 C CA . PRO A 1 84 ? 13.586 -4.131 5.856 1.00 56.53 84 PRO A CA 1
ATOM 662 C C . PRO A 1 84 ? 14.886 -3.761 6.566 1.00 56.53 84 PRO A C 1
ATOM 664 O O . PRO A 1 84 ? 15.454 -4.588 7.287 1.00 56.53 84 PRO A O 1
ATOM 667 N N . ASP A 1 85 ? 15.365 -2.541 6.334 1.00 56.25 85 ASP A N 1
ATOM 668 C CA . ASP A 1 85 ? 16.598 -2.050 6.938 1.00 56.25 85 ASP A CA 1
ATOM 669 C C . ASP A 1 85 ? 16.313 -1.527 8.358 1.00 56.25 85 ASP A C 1
ATOM 671 O O . ASP A 1 85 ? 15.171 -1.286 8.752 1.00 56.25 85 ASP A O 1
ATOM 675 N N . THR A 1 86 ? 17.352 -1.337 9.164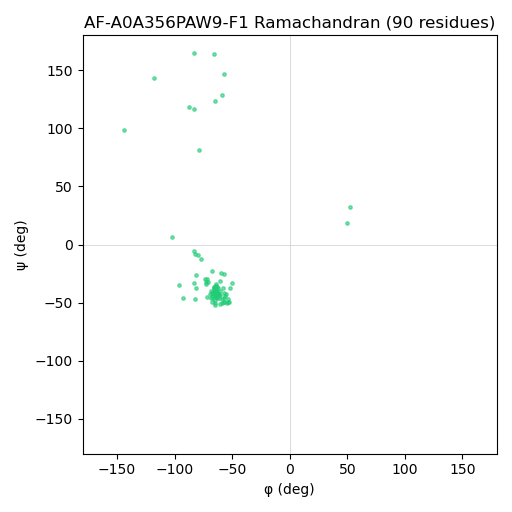 1.00 57.34 86 THR A N 1
ATOM 676 C CA . THR A 1 86 ? 17.243 -0.852 10.555 1.00 57.34 86 THR A CA 1
ATOM 677 C C . THR A 1 86 ? 16.533 0.502 10.679 1.00 57.34 86 THR A C 1
ATOM 679 O O . THR A 1 86 ? 15.905 0.772 11.701 1.00 57.34 86 THR A O 1
ATOM 682 N N . TYR A 1 87 ? 16.554 1.321 9.626 1.00 56.06 87 TYR A N 1
ATOM 683 C CA . TYR A 1 87 ? 15.777 2.559 9.536 1.00 56.06 87 TYR A CA 1
ATOM 684 C C . TYR A 1 87 ? 14.270 2.328 9.320 1.00 56.06 87 TYR A C 1
ATOM 686 O O . TYR A 1 87 ? 13.471 3.099 9.850 1.00 56.06 87 TYR A O 1
ATOM 694 N N . ASP A 1 88 ? 13.870 1.260 8.622 1.00 58.09 88 ASP A N 1
ATOM 695 C CA . ASP A 1 88 ? 12.456 0.911 8.413 1.00 58.09 88 ASP A CA 1
ATOM 696 C C . ASP A 1 88 ? 11.806 0.394 9.707 1.00 58.09 88 ASP A C 1
ATOM 698 O O . ASP A 1 88 ? 10.622 0.614 9.944 1.00 58.09 88 ASP A O 1
ATOM 702 N N . TRP A 1 89 ? 12.592 -0.238 10.586 1.00 58.16 89 TRP A N 1
ATOM 703 C CA . TRP A 1 89 ? 12.138 -0.692 11.906 1.00 58.16 89 TRP A CA 1
ATOM 704 C C . TRP A 1 89 ? 11.942 0.436 12.921 1.00 58.16 89 TRP A C 1
ATOM 706 O O . TRP A 1 89 ? 11.115 0.303 13.815 1.00 58.16 89 TRP A O 1
ATOM 716 N N . ILE A 1 90 ? 12.702 1.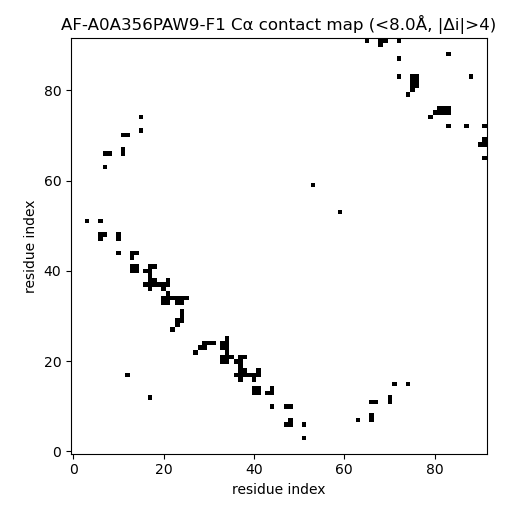530 12.814 1.00 58.19 90 ILE A N 1
ATOM 717 C CA . ILE A 1 90 ? 12.581 2.690 13.717 1.00 58.19 90 ILE A CA 1
ATOM 718 C C . ILE A 1 90 ? 11.427 3.611 13.283 1.00 58.19 90 ILE A C 1
ATOM 720 O O . ILE A 1 90 ? 10.868 4.329 14.109 1.00 58.19 90 ILE A O 1
ATOM 724 N N . GLY A 1 91 ? 11.070 3.599 11.994 1.00 56.81 91 GLY A N 1
ATOM 725 C CA . GLY A 1 91 ? 9.962 4.386 11.445 1.00 56.81 91 GLY A CA 1
ATOM 726 C C . GLY A 1 91 ? 8.568 3.770 11.617 1.00 56.81 91 GLY A C 1
ATOM 727 O O . GLY A 1 91 ? 7.592 4.453 11.304 1.00 56.81 91 GLY A O 1
ATOM 728 N N . ALA A 1 92 ? 8.478 2.518 12.081 1.00 52.81 92 ALA A N 1
ATOM 729 C CA . ALA A 1 92 ? 7.252 1.725 12.220 1.00 52.81 92 ALA A CA 1
ATOM 730 C C . ALA A 1 92 ? 6.696 1.641 13.635 1.00 52.81 92 ALA A C 1
ATOM 732 O O . ALA A 1 92 ? 5.448 1.678 13.755 1.00 52.81 92 ALA A O 1
#

Secondary structure (DSSP, 8-state):
-HHHHHHHHHHHHHHHHHHHHHHHHHHS---HHHHHHHHHHHHHHHHGGGG---S-HHHHHHHHHHHHHHHHHHHHHHTS-PPPPHHHHH--

Foldseek 3Di:
DVVVVVLLVLLLCLLLQLVVLCCCCPVVVDDVVSPVVSVVSVVVSVVSLVPDPDPDPVVSVVVSVVVNLVSNQVCCCPPVVDNDDPVSVVVD

Sequence (92 aa):
MIKAIVLFVLAGLAEIGGGYLIWLWLREARPLWYGIIGGLILTVYGIIPTLQKFPNFGRVYSAYGGVFIILALLWGWGIDKKVPDTYDWIGA

Solvent-accessible surface area (backbone atoms only — not comparable to full-atom values): 5044 Å² total; per-residue (Å²): 110,69,70,56,55,53,50,50,53,53,32,42,52,26,43,55,52,12,50,48,27,32,43,39,22,75,75,66,69,42,61,68,65,40,31,53,52,10,52,51,33,39,55,52,26,69,50,50,68,73,72,56,93,66,98,51,69,68,68,52,52,58,54,47,50,49,56,39,39,53,50,49,51,51,44,38,40,68,76,68,64,42,77,79,48,78,68,57,66,73,75,77

Radius of gyration: 14.47 Å; Cα contacts (8 Å, |Δi|>4): 75; chains: 1; bounding box: 36×22×36 Å

Nearest PDB structures (foldseek):
  8uwu-assembly1_A  TM=7.652E-01  e=1.483E-01  Escherichia coli
  8uoz-assembly1_A  TM=7.713E-01  e=2.201E-01  Escherichia coli
  8vxu-assembly1_A  TM=6.677E-01  e=1.757E-01  Clostridia bacterium
  8tgy-assembly1_A  TM=6.633E-01  e=7.618E-01  Clostridia bacterium